Protein AF-A0A6I1HJD0-F1 (afdb_monomer_lite)

InterPro domains:
  IPR036259 MFS transporter superfamily [G3DSA:1.20.1250.20] (18-80)
  IPR036259 MFS transporter superfamily [SSF103473] (11-79)
  IPR050189 Major Facilitator Superfamily Efflux Transporters [PTHR43124] (17-79)

Foldseek 3Di:
DDDDDDDPPPPPPDDPPPVVVVVVVVVVVVVVVVVVCVVCLVVVCVVVVHDSVVSVVVVVVVVVCCVVVVVVVCVVCVPDD

Structure (mmCIF, N/CA/C/O backbone):
data_AF-A0A6I1HJD0-F1
#
_entry.id   AF-A0A6I1HJD0-F1
#
loop_
_atom_site.group_PDB
_atom_site.id
_atom_site.type_symbol
_atom_site.label_atom_id
_atom_site.label_alt_id
_atom_site.label_comp_id
_atom_site.label_asym_id
_atom_site.label_entity_id
_atom_site.label_seq_id
_atom_site.pdbx_PDB_ins_code
_atom_site.Cartn_x
_atom_site.Cartn_y
_atom_site.Cartn_z
_atom_site.occupancy
_atom_site.B_iso_or_equiv
_atom_site.auth_seq_id
_atom_site.auth_comp_id
_atom_site.auth_asym_id
_atom_site.auth_atom_id
_atom_site.pdbx_PDB_model_num
ATOM 1 N N . MET A 1 1 ? -20.621 30.889 56.476 1.00 46.56 1 MET A N 1
ATOM 2 C CA . MET A 1 1 ? -21.146 29.622 55.925 1.00 46.56 1 MET A CA 1
ATOM 3 C C . MET A 1 1 ? -20.610 29.470 54.505 1.00 46.56 1 MET A C 1
ATOM 5 O O . MET A 1 1 ? -20.629 30.449 53.778 1.00 46.56 1 MET A O 1
ATOM 9 N N . SER A 1 2 ? -20.072 28.284 54.203 1.00 54.44 2 SER A N 1
ATOM 10 C CA . SER A 1 2 ? -19.541 27.764 52.925 1.00 54.44 2 SER A CA 1
ATOM 11 C C . SER A 1 2 ? -18.461 28.566 52.181 1.00 54.44 2 SER A C 1
ATOM 13 O O . SER A 1 2 ? -18.733 29.370 51.294 1.00 54.44 2 SER A O 1
ATOM 15 N N . PHE A 1 3 ? -17.216 28.212 52.507 1.00 57.69 3 PHE A N 1
ATOM 16 C CA . PHE A 1 3 ? -16.042 28.275 51.638 1.00 57.69 3 PHE A CA 1
ATOM 17 C C . PHE A 1 3 ? -16.370 27.782 50.218 1.00 57.69 3 PHE A C 1
ATOM 19 O O . PHE A 1 3 ? -16.885 26.677 50.040 1.00 57.69 3 PHE A O 1
ATOM 26 N N . VAL A 1 4 ? -16.015 28.581 49.212 1.00 64.44 4 VAL A N 1
ATOM 27 C CA . VAL A 1 4 ? -15.929 28.153 47.813 1.00 64.44 4 VAL A CA 1
ATOM 28 C C . VAL A 1 4 ? -14.867 27.055 47.722 1.00 64.44 4 VAL A C 1
ATOM 30 O O . VAL A 1 4 ? -13.677 27.294 47.911 1.00 64.44 4 VAL A O 1
ATOM 33 N N . SER A 1 5 ? -15.318 25.826 47.475 1.00 63.19 5 SER A N 1
ATOM 34 C CA . SER A 1 5 ? -14.467 24.674 47.187 1.00 63.19 5 SER A CA 1
ATOM 35 C C . SER A 1 5 ? -13.811 24.872 45.817 1.00 63.19 5 SER A C 1
ATOM 37 O O . SER A 1 5 ? -14.450 24.725 44.776 1.00 63.19 5 SER A O 1
ATOM 39 N N . SER A 1 6 ? -12.532 25.244 45.829 1.00 62.91 6 SER A N 1
ATOM 40 C CA . SER A 1 6 ? -11.665 25.230 44.654 1.00 62.91 6 SER A CA 1
ATOM 41 C C . SER A 1 6 ? -11.430 23.775 44.242 1.00 62.91 6 SER A C 1
ATOM 43 O O . SER A 1 6 ? -10.679 23.053 44.898 1.00 62.91 6 SER A O 1
ATOM 45 N N . ARG A 1 7 ? -12.1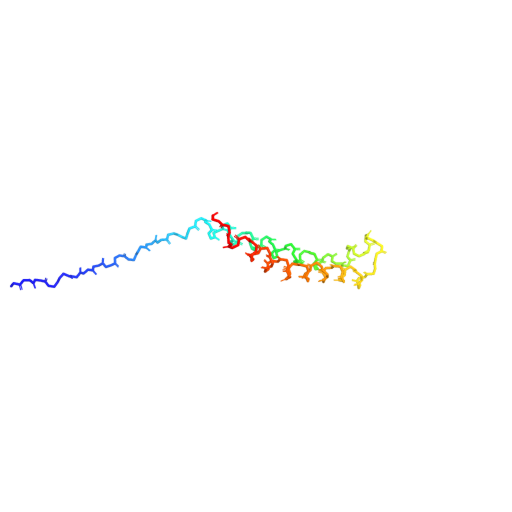12 23.308 43.188 1.00 67.62 7 ARG A N 1
ATOM 46 C CA . ARG A 1 7 ? -11.783 22.024 42.558 1.00 67.62 7 ARG A CA 1
ATOM 47 C C . ARG A 1 7 ? -10.507 22.212 41.748 1.00 67.62 7 ARG A C 1
ATOM 49 O O . ARG A 1 7 ? -10.542 22.730 40.634 1.00 67.62 7 ARG A O 1
ATOM 56 N N . SER A 1 8 ? -9.386 21.757 42.290 1.00 59.56 8 SER A N 1
ATOM 57 C CA . SER A 1 8 ? -8.210 21.431 41.494 1.00 59.56 8 SER A CA 1
ATOM 58 C C . SER A 1 8 ? -8.556 20.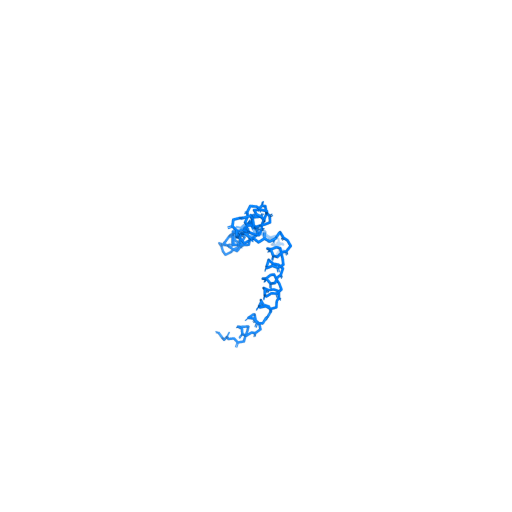237 40.600 1.00 59.56 8 SER A C 1
ATOM 60 O O . SER A 1 8 ? -8.440 19.078 40.991 1.00 59.56 8 SER A O 1
ATOM 62 N N . ASN A 1 9 ? -9.019 20.514 39.382 1.00 55.81 9 ASN A N 1
ATOM 63 C CA . ASN A 1 9 ? -9.056 19.509 38.329 1.00 55.81 9 ASN A CA 1
ATOM 64 C C . ASN A 1 9 ? -7.596 19.214 37.953 1.00 55.81 9 ASN A C 1
ATOM 66 O O . ASN A 1 9 ? -7.021 19.876 37.091 1.00 55.81 9 ASN A O 1
ATOM 70 N N . ALA A 1 10 ? -6.963 18.270 38.650 1.00 62.06 10 ALA A N 1
ATOM 71 C CA . ALA A 1 10 ? -5.720 17.685 38.175 1.00 62.06 10 ALA A CA 1
ATOM 72 C C . ALA A 1 10 ? -6.023 17.085 36.797 1.00 62.06 10 ALA A C 1
ATOM 74 O O . ALA A 1 10 ? -6.838 16.168 36.683 1.00 62.06 10 ALA A O 1
ATOM 75 N N . LEU A 1 11 ? -5.445 17.664 35.743 1.00 61.38 11 LEU A N 1
ATOM 76 C CA . LEU A 1 11 ? -5.55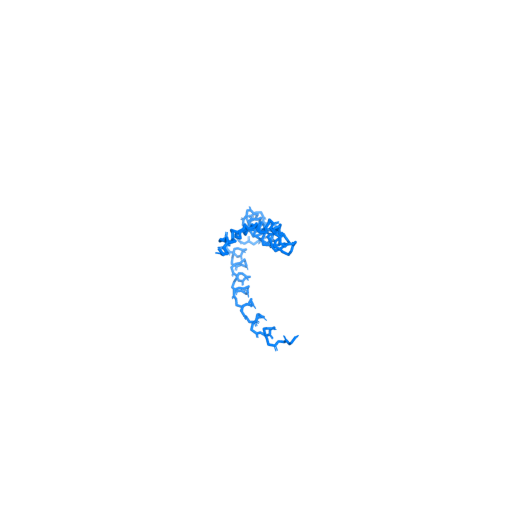1 17.115 34.398 1.00 61.38 11 LEU A CA 1
ATOM 77 C C . LEU A 1 11 ? -4.998 15.687 34.464 1.00 61.38 11 LEU A C 1
ATOM 79 O O . LEU A 1 11 ? -3.856 15.524 34.900 1.00 61.38 11 LEU A O 1
ATOM 83 N N . PRO A 1 12 ? -5.770 14.648 34.104 1.00 63.53 12 PRO A N 1
ATOM 84 C CA . PRO A 1 12 ? -5.211 13.313 34.031 1.00 63.53 12 PRO A CA 1
ATOM 85 C C . PRO A 1 12 ? -4.061 13.357 33.024 1.00 63.53 12 PRO A C 1
ATOM 87 O O . PRO A 1 12 ? -4.278 13.616 31.840 1.00 63.53 12 PRO A O 1
ATOM 90 N N . SER A 1 13 ? -2.834 13.120 33.493 1.00 64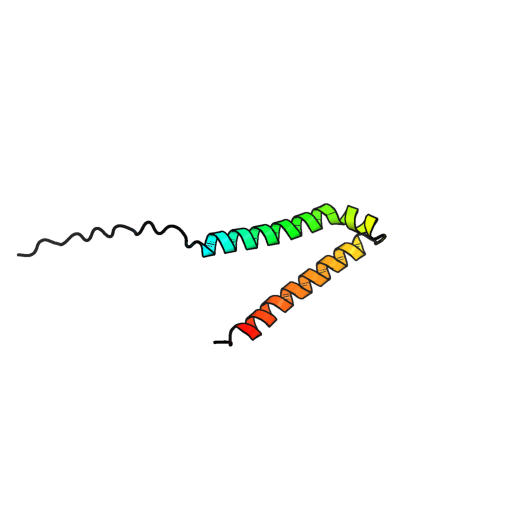.12 13 SER A N 1
ATOM 91 C CA . SER A 1 13 ? -1.681 12.821 32.643 1.00 64.12 13 SER A CA 1
ATOM 92 C C . SER A 1 13 ? -1.912 11.449 32.017 1.00 64.12 13 SER A C 1
ATOM 94 O O . SER A 1 13 ? -1.326 10.447 32.424 1.00 64.12 13 SER A O 1
ATOM 96 N N . ALA A 1 14 ? -2.860 11.377 31.088 1.00 67.56 14 ALA A N 1
ATOM 97 C CA . ALA A 1 14 ? -3.167 10.169 30.358 1.00 67.56 14 ALA A CA 1
ATOM 98 C C . ALA A 1 14 ? -2.018 9.932 29.378 1.00 67.56 14 ALA A C 1
ATOM 100 O O . ALA A 1 14 ? -1.907 10.603 28.352 1.00 67.56 14 ALA A O 1
ATOM 101 N N . ALA A 1 15 ? -1.138 8.988 29.712 1.00 78.38 15 ALA A N 1
ATOM 102 C CA . ALA A 1 15 ? -0.277 8.379 28.711 1.00 78.38 15 ALA A CA 1
ATOM 103 C C . ALA A 1 15 ? -1.154 7.914 27.535 1.00 78.38 15 ALA A C 1
ATOM 105 O O . ALA A 1 15 ? -2.260 7.404 27.746 1.00 78.38 15 ALA A O 1
ATOM 106 N N . LEU A 1 16 ? -0.687 8.123 26.301 1.00 87.19 16 LEU A N 1
ATOM 107 C CA . LEU A 1 16 ? -1.448 7.712 25.125 1.00 87.19 16 LEU A CA 1
ATOM 108 C C . LEU A 1 16 ? -1.694 6.194 25.177 1.00 87.19 16 LEU A C 1
ATOM 110 O O . LEU A 1 16 ? -0.768 5.444 25.500 1.00 87.19 16 LEU A O 1
ATOM 114 N N . PRO A 1 17 ? -2.911 5.720 24.850 1.00 92.00 17 PRO A N 1
ATOM 115 C CA . PRO A 1 17 ? -3.197 4.293 24.791 1.00 92.00 17 PRO A CA 1
ATOM 116 C C . PRO A 1 17 ? -2.187 3.559 23.903 1.00 92.00 17 PRO A C 1
ATOM 118 O O . PRO A 1 17 ? -1.860 4.038 22.815 1.00 92.00 17 PRO A O 1
ATOM 121 N N . LEU A 1 18 ? -1.749 2.364 24.320 1.00 94.06 18 LEU A N 1
ATOM 122 C CA . LEU A 1 18 ? -0.813 1.525 23.554 1.00 94.06 18 LEU A CA 1
ATOM 123 C C . LEU A 1 18 ? -1.273 1.314 22.100 1.00 94.06 18 LEU A C 1
ATOM 125 O O . LEU A 1 18 ? -0.458 1.288 21.180 1.00 94.06 18 LEU A O 1
ATOM 129 N N . SER A 1 19 ? -2.589 1.243 21.886 1.00 94.56 19 SER A N 1
ATOM 130 C CA . SER A 1 19 ? -3.220 1.146 20.569 1.00 94.56 19 SER A CA 1
ATOM 131 C C . SER A 1 19 ? -2.783 2.254 19.610 1.00 94.56 19 SER A C 1
ATOM 133 O O . SER A 1 19 ? -2.586 1.976 18.435 1.00 94.56 19 SER A O 1
ATOM 135 N N . ILE A 1 20 ? -2.575 3.489 20.079 1.00 94.69 20 ILE A N 1
ATOM 136 C CA . ILE A 1 20 ? -2.153 4.604 19.216 1.00 94.69 20 ILE A CA 1
ATOM 137 C C . ILE A 1 20 ? -0.707 4.414 18.751 1.00 94.69 20 ILE A C 1
ATOM 139 O O . ILE A 1 20 ? -0.409 4.665 17.587 1.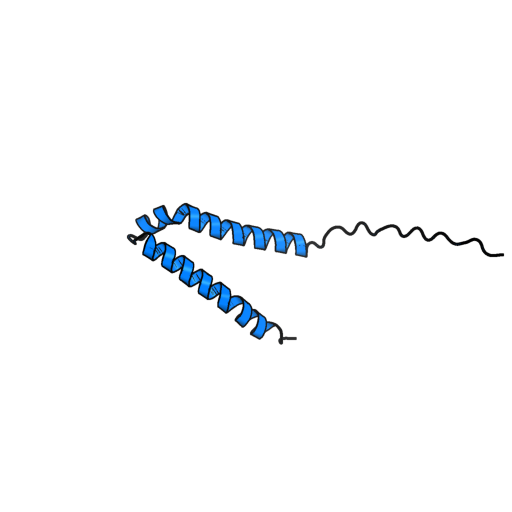00 94.69 20 ILE A O 1
ATOM 143 N N . TYR A 1 21 ? 0.184 3.920 19.615 1.00 95.62 21 TYR A N 1
ATOM 144 C CA . TYR A 1 21 ? 1.559 3.601 19.219 1.00 95.62 21 TYR A CA 1
ATOM 145 C C . TYR A 1 21 ? 1.598 2.479 18.181 1.00 95.62 21 TYR A C 1
ATOM 147 O O . TYR A 1 21 ? 2.313 2.592 17.188 1.00 95.62 21 TYR A O 1
ATOM 155 N N . LEU A 1 22 ? 0.792 1.431 18.375 1.00 96.69 22 LEU A N 1
ATOM 156 C CA . LEU A 1 22 ? 0.674 0.329 17.417 1.00 96.69 22 LEU A CA 1
ATOM 157 C C . LEU A 1 22 ? 0.098 0.801 16.077 1.00 96.69 22 LEU A C 1
ATOM 159 O O . LEU A 1 22 ? 0.634 0.455 15.027 1.00 96.69 22 LEU A O 1
ATOM 163 N N . LEU A 1 23 ? -0.953 1.625 16.103 1.00 95.62 23 LEU A N 1
ATOM 164 C CA . LEU A 1 23 ? -1.559 2.196 14.898 1.00 95.62 23 LEU A CA 1
ATOM 165 C C . LEU A 1 23 ? -0.595 3.139 14.170 1.00 95.62 23 LEU A C 1
ATOM 167 O O . LEU A 1 23 ? -0.493 3.075 12.949 1.00 95.62 23 LEU A O 1
ATOM 171 N N . SER A 1 24 ? 0.147 3.967 14.908 1.00 96.25 24 SER A N 1
ATOM 172 C CA . SER A 1 24 ? 1.182 4.841 14.351 1.00 96.25 24 SER A CA 1
ATOM 173 C C . SER A 1 24 ? 2.292 4.029 13.686 1.00 96.25 24 SER A C 1
ATOM 175 O O . SER A 1 24 ? 2.619 4.275 12.529 1.00 96.25 24 SER A O 1
ATOM 177 N N . LEU A 1 25 ? 2.810 3.000 14.367 1.00 97.38 25 LEU A N 1
ATOM 178 C CA . LEU A 1 25 ? 3.834 2.115 13.814 1.00 97.38 25 LEU A CA 1
ATOM 179 C C . LEU A 1 25 ? 3.334 1.382 12.563 1.00 97.38 25 LEU A C 1
ATOM 181 O O . LEU A 1 25 ? 4.065 1.280 11.582 1.00 97.38 25 LEU A O 1
ATOM 185 N N . CYS A 1 26 ? 2.087 0.909 12.577 1.00 96.75 26 CYS A N 1
ATOM 186 C CA . CYS A 1 26 ? 1.469 0.245 11.435 1.00 96.75 26 CYS A CA 1
ATOM 187 C C . CYS A 1 26 ? 1.302 1.206 10.246 1.00 96.75 26 CYS A C 1
ATOM 189 O O . CYS A 1 26 ? 1.726 0.885 9.138 1.00 96.75 26 CYS A O 1
ATOM 191 N N . SER A 1 27 ? 0.781 2.415 10.481 1.00 94.94 27 SER A N 1
ATOM 192 C CA . SER A 1 27 ? 0.647 3.448 9.447 1.00 94.94 27 SER A CA 1
ATOM 193 C C . SER A 1 27 ? 2.005 3.903 8.907 1.00 94.94 27 SER A C 1
ATOM 195 O O . SER A 1 27 ? 2.130 4.169 7.713 1.00 94.94 27 SER A O 1
ATOM 197 N N . PHE A 1 28 ? 3.024 3.980 9.765 1.00 95.25 28 PHE A N 1
ATOM 198 C CA . PHE A 1 28 ? 4.389 4.316 9.373 1.00 95.25 28 PHE A CA 1
ATOM 199 C C . PHE A 1 28 ? 5.014 3.217 8.513 1.00 95.25 28 PHE A C 1
ATOM 201 O O . PHE A 1 28 ? 5.532 3.510 7.440 1.00 95.25 28 PHE A O 1
ATOM 208 N N . ALA A 1 29 ? 4.941 1.957 8.951 1.00 96.38 29 ALA A N 1
ATOM 209 C CA . ALA A 1 29 ? 5.470 0.819 8.205 1.00 96.38 29 ALA A CA 1
ATOM 210 C C . ALA A 1 29 ? 4.797 0.687 6.832 1.00 96.38 29 ALA A C 1
ATOM 212 O O . ALA A 1 29 ? 5.479 0.470 5.831 1.00 96.38 29 ALA A O 1
ATOM 213 N N . PHE A 1 30 ? 3.477 0.892 6.778 1.00 93.44 30 PHE A N 1
ATOM 214 C CA . PHE A 1 30 ? 2.731 0.919 5.525 1.00 93.44 30 PHE A CA 1
ATOM 215 C C . PHE A 1 30 ? 3.232 2.041 4.604 1.00 93.44 30 PHE A C 1
ATOM 217 O O . PHE A 1 30 ? 3.635 1.767 3.477 1.00 93.44 30 PHE A O 1
ATOM 224 N N . GLY A 1 31 ? 3.333 3.281 5.099 1.00 92.62 31 GLY A N 1
ATOM 225 C CA . GLY A 1 31 ? 3.855 4.405 4.310 1.00 92.62 31 GLY A CA 1
ATOM 226 C C . GLY A 1 31 ? 5.306 4.213 3.848 1.00 92.62 31 GLY A C 1
ATOM 227 O O . GLY A 1 31 ? 5.647 4.536 2.713 1.00 92.62 31 GLY A O 1
ATOM 228 N N . LEU A 1 32 ? 6.160 3.632 4.693 1.00 95.12 32 LEU A N 1
ATOM 229 C CA . LEU A 1 32 ? 7.550 3.324 4.358 1.00 95.12 32 LEU A CA 1
ATOM 230 C C . LEU A 1 32 ? 7.652 2.302 3.220 1.00 95.12 32 LEU A C 1
ATOM 232 O O . LEU A 1 32 ? 8.502 2.459 2.343 1.00 95.12 32 LEU A O 1
ATOM 236 N N . SER A 1 33 ? 6.780 1.291 3.196 1.00 91.75 33 SER A N 1
ATOM 237 C CA . SER A 1 33 ? 6.769 0.291 2.123 1.00 91.75 33 SER A CA 1
ATOM 238 C C . SER A 1 33 ? 6.474 0.901 0.746 1.00 91.75 33 SER A C 1
ATOM 240 O O . SER A 1 33 ? 7.140 0.557 -0.231 1.00 91.75 33 SER A O 1
ATOM 242 N N . GLU A 1 34 ? 5.576 1.887 0.682 1.00 91.50 34 GLU A N 1
ATOM 243 C CA . GLU A 1 34 ? 5.232 2.593 -0.558 1.00 91.50 34 GLU A CA 1
ATOM 244 C C . GLU A 1 34 ? 6.397 3.463 -1.059 1.00 91.50 34 GLU A C 1
ATOM 246 O O . GLU A 1 34 ? 6.692 3.506 -2.256 1.00 91.50 34 GLU A O 1
ATOM 251 N N . PHE A 1 35 ? 7.133 4.110 -0.148 1.00 91.12 35 PHE A N 1
ATOM 252 C CA . PHE A 1 35 ? 8.329 4.872 -0.516 1.00 91.12 35 PHE A CA 1
ATOM 253 C C . PHE A 1 35 ? 9.474 3.981 -1.001 1.00 91.12 35 PHE A C 1
ATOM 255 O O . PHE A 1 35 ? 10.180 4.358 -1.939 1.00 91.12 35 PHE A O 1
ATOM 262 N N . ILE A 1 36 ? 9.649 2.798 -0.406 1.00 94.12 36 ILE A N 1
ATOM 263 C CA . ILE A 1 36 ? 10.624 1.813 -0.892 1.00 94.12 36 ILE A CA 1
ATOM 264 C C . ILE A 1 36 ? 10.252 1.360 -2.306 1.00 94.12 36 ILE A C 1
ATOM 266 O O . ILE A 1 36 ? 11.118 1.353 -3.180 1.00 94.12 36 ILE A O 1
ATOM 270 N N . ALA A 1 37 ? 8.981 1.034 -2.557 1.00 89.44 37 ALA A N 1
ATOM 271 C CA . ALA A 1 37 ? 8.514 0.633 -3.884 1.00 89.44 37 ALA A CA 1
ATOM 272 C C . ALA A 1 37 ? 8.749 1.735 -4.932 1.00 89.44 37 ALA A C 1
ATOM 274 O O . ALA A 1 37 ? 9.266 1.461 -6.015 1.00 89.44 37 ALA A O 1
ATOM 275 N N . ALA A 1 38 ? 8.456 2.994 -4.592 1.00 89.44 38 ALA A N 1
ATOM 276 C CA . ALA A 1 38 ? 8.732 4.131 -5.467 1.00 89.44 38 ALA A CA 1
ATOM 277 C C . ALA A 1 38 ? 10.241 4.321 -5.725 1.00 89.44 38 ALA A C 1
ATOM 279 O O . ALA A 1 38 ? 10.650 4.545 -6.866 1.00 89.44 38 ALA A O 1
ATOM 280 N N . GLY A 1 39 ? 11.079 4.190 -4.691 1.00 92.94 39 GLY A N 1
ATOM 281 C CA . GLY A 1 39 ? 12.536 4.320 -4.799 1.00 92.94 39 GLY A CA 1
ATOM 282 C C . GLY A 1 39 ? 13.200 3.189 -5.590 1.00 92.94 39 GLY A C 1
ATOM 283 O O . GLY A 1 39 ? 14.203 3.410 -6.270 1.00 92.94 39 GLY A O 1
ATOM 284 N N . LEU A 1 40 ? 12.622 1.988 -5.546 1.00 94.88 40 LEU A N 1
ATOM 285 C CA . LEU A 1 40 ? 13.114 0.804 -6.250 1.00 94.88 40 LEU A CA 1
ATOM 286 C C . LEU A 1 40 ? 12.414 0.548 -7.587 1.00 94.88 40 LEU A C 1
ATOM 288 O O . LEU A 1 40 ? 12.735 -0.439 -8.245 1.00 94.88 40 LEU A O 1
ATOM 292 N N . LEU A 1 41 ? 11.526 1.437 -8.041 1.00 94.06 41 LEU A N 1
ATOM 293 C CA . LEU A 1 41 ? 10.731 1.231 -9.253 1.00 94.06 41 LEU A CA 1
ATOM 294 C C . LEU A 1 41 ? 11.588 0.905 -10.487 1.00 94.06 41 LEU A C 1
ATOM 296 O O . LEU A 1 41 ? 11.284 -0.021 -11.235 1.00 94.06 41 LEU A O 1
ATOM 300 N N . THR A 1 42 ? 12.671 1.657 -10.707 1.00 95.00 42 THR A N 1
ATOM 301 C CA . THR A 1 42 ? 13.548 1.441 -11.872 1.00 95.00 42 THR A CA 1
ATOM 302 C C . THR A 1 42 ? 14.352 0.136 -11.764 1.00 95.00 42 THR A C 1
ATOM 304 O O . THR A 1 42 ? 14.341 -0.623 -12.734 1.00 95.00 42 THR A O 1
ATOM 307 N N . PRO A 1 43 ? 15.028 -0.169 -10.634 1.00 95.75 43 PRO A N 1
ATOM 308 C CA . PRO A 1 43 ? 15.621 -1.489 -10.399 1.00 95.75 43 PRO A CA 1
ATOM 309 C C . PRO A 1 43 ? 14.632 -2.648 -10.581 1.00 95.75 43 PRO A C 1
ATOM 311 O O . PRO A 1 43 ? 14.903 -3.551 -11.362 1.00 95.75 43 PRO A O 1
ATOM 314 N N . MET A 1 44 ? 13.450 -2.573 -9.962 1.00 94.00 44 MET A N 1
ATOM 315 C CA . MET A 1 44 ? 12.410 -3.600 -10.075 1.00 94.00 44 MET A CA 1
ATOM 316 C C . MET A 1 44 ? 11.969 -3.811 -11.524 1.00 94.00 44 MET A C 1
ATOM 318 O O . MET A 1 44 ? 11.849 -4.948 -11.965 1.00 94.00 44 MET A O 1
ATOM 322 N N . ALA A 1 45 ? 11.764 -2.734 -12.288 1.00 96.06 45 ALA A N 1
ATOM 323 C CA . ALA A 1 45 ? 11.407 -2.839 -13.701 1.00 96.06 45 ALA A CA 1
ATOM 324 C C . ALA A 1 45 ? 12.494 -3.563 -14.517 1.00 96.06 45 ALA A C 1
ATOM 326 O O . ALA A 1 45 ? 12.170 -4.391 -15.368 1.00 96.06 45 ALA A O 1
ATOM 327 N N . ARG A 1 46 ? 13.776 -3.294 -14.235 1.00 96.44 46 ARG A N 1
ATOM 328 C CA . ARG A 1 46 ? 14.906 -3.972 -14.892 1.00 96.44 46 ARG A CA 1
ATOM 329 C C . ARG A 1 46 ? 14.948 -5.458 -14.554 1.00 96.44 46 ARG A C 1
ATOM 331 O O . ARG A 1 46 ? 15.053 -6.264 -15.473 1.00 96.44 46 ARG A O 1
ATOM 338 N N . ASP A 1 47 ? 14.819 -5.798 -13.275 1.00 95.62 47 ASP A N 1
ATOM 339 C CA . ASP A 1 47 ? 14.875 -7.184 -12.796 1.00 95.62 47 ASP A CA 1
ATOM 340 C C . ASP A 1 47 ? 13.692 -8.014 -13.312 1.00 95.62 47 ASP A C 1
ATOM 342 O O . ASP A 1 47 ? 13.831 -9.200 -13.605 1.00 95.62 47 ASP A O 1
ATOM 346 N N . LEU A 1 48 ? 12.530 -7.382 -13.489 1.00 94.00 48 LEU A N 1
ATOM 347 C CA . LEU A 1 48 ? 11.337 -8.016 -14.050 1.00 94.00 48 LEU A CA 1
ATOM 348 C C . LEU A 1 48 ? 11.311 -8.027 -15.589 1.00 94.00 48 LEU A C 1
ATOM 350 O O . LEU A 1 48 ? 10.313 -8.452 -16.170 1.00 94.00 48 LEU A O 1
ATOM 354 N N . HIS A 1 49 ? 12.364 -7.534 -16.255 1.00 93.81 49 HIS A N 1
ATOM 355 C CA . HIS A 1 49 ? 12.423 -7.335 -17.709 1.00 93.81 49 HIS A CA 1
ATOM 356 C C . HIS A 1 49 ? 11.209 -6.566 -18.276 1.00 93.81 49 HIS A C 1
ATOM 358 O O . HIS A 1 49 ? 10.767 -6.802 -19.402 1.00 93.81 49 HIS A O 1
ATOM 364 N N . ALA A 1 50 ? 10.667 -5.630 -17.495 1.00 94.50 50 ALA A N 1
ATOM 365 C CA . ALA A 1 50 ? 9.494 -4.833 -17.831 1.00 94.50 50 ALA A CA 1
ATOM 366 C C . ALA A 1 50 ? 9.869 -3.365 -18.085 1.00 94.50 50 ALA A C 1
ATOM 368 O O . ALA A 1 50 ? 10.912 -2.867 -17.656 1.00 94.50 50 ALA A O 1
ATOM 369 N N . SER A 1 51 ? 8.996 -2.625 -18.772 1.00 96.06 51 SER A N 1
ATOM 370 C CA . SER A 1 51 ? 9.167 -1.175 -18.884 1.00 96.06 51 SER A CA 1
ATOM 371 C C . SER A 1 51 ? 8.827 -0.489 -17.557 1.00 96.06 51 SER A C 1
ATOM 373 O O . SER A 1 51 ? 7.952 -0.935 -16.813 1.00 96.06 51 SER A O 1
ATOM 375 N N . VAL A 1 5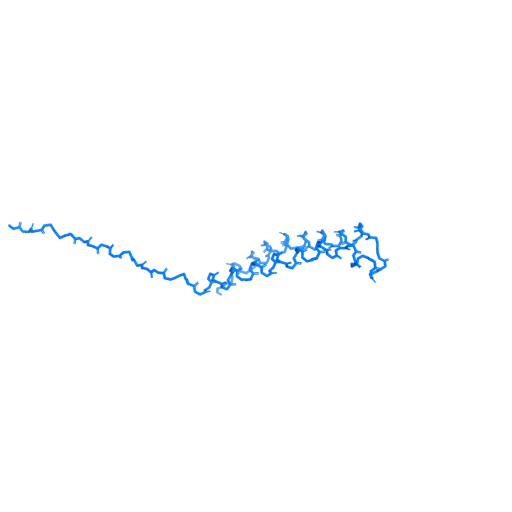2 ? 9.475 0.646 -17.275 1.00 95.12 52 VAL A N 1
ATOM 376 C CA . VAL A 1 52 ? 9.176 1.459 -16.079 1.00 95.12 52 VAL A CA 1
ATOM 377 C C . VAL A 1 52 ? 7.705 1.889 -16.060 1.00 95.12 52 VAL A C 1
ATOM 379 O O . VAL A 1 52 ? 7.076 1.893 -15.007 1.00 95.12 52 VAL A O 1
ATOM 382 N N . ALA A 1 53 ? 7.131 2.185 -17.232 1.00 95.50 53 ALA A N 1
ATOM 383 C CA . ALA A 1 53 ? 5.716 2.514 -17.370 1.00 95.50 53 ALA A CA 1
ATOM 384 C C . ALA A 1 53 ? 4.801 1.339 -16.988 1.00 95.50 53 ALA A C 1
ATOM 386 O O . ALA A 1 53 ? 3.800 1.550 -16.310 1.00 95.50 53 ALA A O 1
ATOM 387 N N . ALA A 1 54 ? 5.146 0.106 -17.374 1.00 95.38 54 ALA A N 1
ATOM 388 C CA . ALA A 1 54 ? 4.378 -1.079 -16.999 1.00 95.38 54 ALA A CA 1
ATOM 389 C C . ALA A 1 54 ? 4.468 -1.360 -15.491 1.00 95.38 54 ALA A C 1
ATOM 391 O O . ALA A 1 54 ? 3.442 -1.590 -14.853 1.00 95.38 54 ALA A O 1
ATOM 392 N N . ALA A 1 55 ? 5.668 -1.274 -14.906 1.00 94.62 55 ALA A N 1
ATOM 393 C CA . ALA A 1 55 ? 5.863 -1.444 -13.465 1.00 94.62 55 ALA A CA 1
ATOM 394 C C . ALA A 1 55 ? 5.114 -0.367 -12.658 1.00 94.62 55 ALA A C 1
ATOM 396 O O . ALA A 1 55 ? 4.392 -0.683 -11.714 1.00 94.62 55 ALA A O 1
ATOM 397 N N . GLY A 1 56 ? 5.204 0.899 -13.073 1.00 93.62 56 GLY A N 1
ATOM 398 C CA . GLY A 1 56 ? 4.455 1.994 -12.453 1.00 93.62 56 GLY A CA 1
ATOM 399 C C . GLY A 1 56 ? 2.941 1.838 -12.622 1.00 93.62 56 GLY A C 1
ATOM 400 O O . GLY A 1 56 ? 2.185 2.083 -11.685 1.00 93.62 56 GLY A O 1
ATOM 401 N N . GLY A 1 57 ? 2.492 1.357 -13.784 1.00 95.50 57 GLY A N 1
ATOM 402 C CA . GLY A 1 57 ? 1.091 1.020 -14.036 1.00 95.50 57 GLY A CA 1
ATOM 403 C C . GLY A 1 57 ? 0.570 -0.084 -13.112 1.00 95.50 57 GLY A C 1
ATOM 404 O O . GLY A 1 57 ? -0.557 0.011 -12.630 1.00 95.50 57 GLY A O 1
ATOM 405 N N . ALA A 1 58 ? 1.393 -1.088 -12.799 1.00 93.56 58 ALA A N 1
ATOM 406 C CA . ALA A 1 58 ? 1.043 -2.133 -11.836 1.00 93.56 58 ALA A CA 1
ATOM 407 C C . ALA A 1 58 ? 0.862 -1.569 -10.415 1.00 93.56 58 ALA A C 1
ATOM 409 O O . ALA A 1 58 ? -0.112 -1.908 -9.741 1.00 93.56 58 ALA A O 1
ATOM 410 N N . ILE A 1 59 ? 1.737 -0.650 -9.987 1.00 93.00 59 ILE A N 1
ATOM 411 C CA . ILE A 1 59 ? 1.595 0.058 -8.702 1.00 93.00 59 ILE A CA 1
ATOM 412 C C . ILE A 1 59 ? 0.310 0.898 -8.686 1.00 93.00 59 ILE A C 1
ATOM 414 O O . ILE A 1 59 ? -0.443 0.858 -7.715 1.00 93.00 59 ILE A O 1
ATOM 418 N N . ALA A 1 60 ? 0.006 1.613 -9.772 1.00 94.56 60 ALA A N 1
ATOM 419 C CA . ALA A 1 60 ? -1.225 2.395 -9.881 1.00 94.56 60 ALA A CA 1
ATOM 420 C C . ALA A 1 60 ? -2.486 1.514 -9.811 1.00 94.56 60 ALA A C 1
ATOM 422 O O . ALA A 1 60 ? -3.453 1.867 -9.135 1.00 94.56 60 ALA A O 1
ATOM 423 N N . ALA A 1 61 ? -2.473 0.347 -10.463 1.00 96.19 61 ALA A N 1
ATOM 424 C CA . ALA A 1 61 ? -3.566 -0.619 -10.392 1.00 96.19 61 ALA A CA 1
ATOM 425 C C . ALA A 1 61 ? -3.767 -1.154 -8.963 1.00 96.19 61 ALA A C 1
ATOM 427 O O . ALA A 1 61 ? -4.905 -1.242 -8.498 1.00 96.19 61 ALA A O 1
ATOM 428 N N . TYR A 1 62 ? -2.680 -1.447 -8.242 1.00 93.38 62 TYR A N 1
ATOM 429 C CA . TYR A 1 62 ? -2.738 -1.801 -6.821 1.00 93.38 62 TYR A CA 1
ATOM 430 C C . TYR A 1 62 ? -3.332 -0.667 -5.973 1.00 93.38 62 TYR A C 1
ATOM 432 O O . TYR A 1 62 ? -4.252 -0.913 -5.193 1.00 93.38 62 TYR A O 1
ATOM 440 N N . ALA A 1 63 ? -2.882 0.576 -6.168 1.00 93.81 63 ALA A N 1
ATOM 441 C CA . ALA A 1 63 ? -3.394 1.735 -5.438 1.00 93.81 63 ALA A CA 1
ATOM 442 C C . ALA A 1 63 ? -4.899 1.957 -5.675 1.00 93.81 63 ALA A C 1
ATOM 444 O O . ALA A 1 63 ? -5.637 2.230 -4.729 1.00 93.81 63 ALA A O 1
ATOM 445 N N . LEU A 1 64 ? -5.381 1.776 -6.910 1.00 97.50 64 LEU A N 1
ATOM 446 C CA . LEU A 1 64 ? -6.816 1.790 -7.220 1.00 97.50 64 LEU A CA 1
ATOM 447 C C . LEU A 1 64 ? -7.561 0.661 -6.498 1.00 97.50 64 LEU A C 1
ATOM 449 O O . LEU A 1 64 ? -8.623 0.891 -5.917 1.00 97.50 64 LEU A O 1
ATOM 453 N N . GLY A 1 65 ? -6.990 -0.545 -6.496 1.00 96.12 65 GLY A N 1
ATOM 454 C CA . GLY A 1 65 ? -7.520 -1.685 -5.755 1.00 96.12 65 GLY A CA 1
ATOM 455 C C . GLY A 1 65 ? -7.638 -1.401 -4.257 1.00 96.12 65 GLY A C 1
ATOM 456 O O . GLY A 1 65 ? -8.681 -1.677 -3.672 1.00 96.12 65 GLY A O 1
ATOM 457 N N . ALA A 1 66 ? -6.625 -0.789 -3.644 1.00 93.50 66 ALA A N 1
ATOM 458 C CA . ALA A 1 66 ? -6.649 -0.393 -2.238 1.00 93.50 66 ALA A CA 1
ATOM 459 C C . ALA A 1 66 ? -7.677 0.720 -1.966 1.00 93.50 66 ALA A C 1
ATOM 461 O O . ALA A 1 66 ? -8.452 0.623 -1.012 1.00 93.50 66 ALA A O 1
ATOM 462 N N . ALA A 1 67 ? -7.736 1.738 -2.831 1.00 95.56 67 ALA A N 1
ATOM 463 C CA . ALA A 1 67 ? -8.666 2.861 -2.715 1.00 95.56 67 ALA A CA 1
ATOM 464 C C . ALA A 1 67 ? -10.136 2.423 -2.767 1.00 95.56 67 ALA A C 1
ATOM 466 O O . ALA A 1 67 ? -10.976 3.011 -2.090 1.00 95.56 67 ALA A O 1
ATOM 467 N N . ILE A 1 68 ? -10.448 1.386 -3.546 1.00 97.62 68 ILE A N 1
ATOM 468 C CA . ILE A 1 68 ? -11.796 0.812 -3.640 1.00 97.62 68 ILE A CA 1
ATOM 469 C C . ILE A 1 68 ? -12.012 -0.250 -2.554 1.00 97.62 68 ILE A C 1
ATOM 471 O O . ILE A 1 68 ? -13.056 -0.286 -1.901 1.00 97.62 68 ILE A O 1
ATOM 475 N N . GLY A 1 69 ? -11.020 -1.111 -2.341 1.00 96.00 69 GLY A N 1
ATOM 476 C CA . GLY A 1 69 ? -11.083 -2.244 -1.427 1.00 96.00 69 GLY A CA 1
ATOM 477 C C . GLY A 1 69 ? -11.263 -1.823 0.025 1.00 96.00 69 GLY A C 1
ATOM 478 O O . GLY A 1 69 ? -12.071 -2.432 0.721 1.00 96.00 69 GLY A O 1
ATOM 479 N N . ALA A 1 70 ? -10.586 -0.764 0.478 1.00 94.81 70 ALA A N 1
ATOM 480 C CA . ALA A 1 70 ? -10.716 -0.288 1.853 1.00 94.81 70 ALA A CA 1
ATOM 481 C C . ALA A 1 70 ? -12.162 0.144 2.191 1.00 94.81 70 ALA A C 1
ATOM 483 O O . ALA A 1 70 ? -12.735 -0.457 3.099 1.00 94.81 70 ALA A O 1
ATOM 484 N N . PRO A 1 71 ? -12.822 1.066 1.454 1.00 94.62 71 PRO A N 1
ATOM 485 C CA . PRO A 1 71 ? -14.231 1.395 1.678 1.00 94.62 71 PRO A CA 1
ATOM 486 C C . PRO A 1 71 ? -15.170 0.189 1.611 1.00 94.62 71 PRO A C 1
ATOM 488 O O . PRO A 1 71 ? -16.074 0.075 2.439 1.00 94.62 71 PRO A O 1
ATOM 491 N N . VAL A 1 72 ? -14.959 -0.722 0.653 1.00 96.50 72 VAL A N 1
ATOM 492 C CA . VAL A 1 72 ? -15.793 -1.924 0.494 1.00 96.50 72 VAL A CA 1
ATOM 493 C C . VAL A 1 72 ? -15.657 -2.842 1.708 1.00 96.50 72 VAL A C 1
ATOM 495 O O . VAL A 1 72 ? -16.664 -3.216 2.309 1.00 96.50 72 VAL A O 1
ATOM 498 N N . LEU A 1 73 ? -14.429 -3.166 2.115 1.00 95.00 73 LEU A N 1
ATOM 499 C CA . LEU A 1 73 ? -14.164 -4.007 3.282 1.00 95.00 73 LEU A CA 1
ATOM 500 C C . LEU A 1 73 ? -14.664 -3.349 4.569 1.00 95.00 73 LEU A C 1
ATOM 502 O O . LEU A 1 73 ? -15.301 -4.017 5.384 1.00 95.00 73 LEU A O 1
ATOM 506 N N . THR A 1 74 ? -14.445 -2.042 4.734 1.00 94.25 74 THR A N 1
ATOM 507 C CA . THR A 1 74 ? -14.993 -1.278 5.859 1.00 94.25 74 THR A CA 1
ATOM 508 C C . THR A 1 74 ? -16.514 -1.368 5.881 1.00 94.25 74 THR A C 1
ATOM 510 O O . THR A 1 74 ? -17.071 -1.684 6.926 1.00 94.25 74 THR A O 1
ATOM 513 N N . ALA A 1 75 ? -17.201 -1.172 4.753 1.00 93.94 75 ALA A N 1
ATOM 514 C CA . ALA A 1 75 ? -18.658 -1.276 4.687 1.00 93.94 75 ALA A CA 1
ATOM 515 C C . ALA A 1 75 ? -19.168 -2.688 5.026 1.00 93.94 75 ALA A C 1
ATOM 517 O O . ALA A 1 75 ? -20.175 -2.825 5.724 1.00 93.94 75 ALA A O 1
ATOM 518 N N . MET A 1 76 ? -18.467 -3.732 4.571 1.00 95.00 76 MET A N 1
ATOM 519 C CA . MET A 1 76 ? -18.808 -5.126 4.877 1.00 95.00 76 MET A CA 1
ATOM 520 C C . MET A 1 76 ? -18.616 -5.465 6.359 1.00 95.00 76 MET A C 1
ATOM 522 O O . MET A 1 76 ? -19.421 -6.208 6.925 1.00 95.00 76 MET A O 1
ATOM 526 N N . LEU A 1 77 ? -17.562 -4.941 6.989 1.00 94.50 77 LEU A N 1
ATOM 527 C CA . LEU A 1 77 ? -17.217 -5.269 8.372 1.00 94.50 77 LEU A CA 1
ATOM 528 C C . LEU A 1 77 ? -17.902 -4.355 9.397 1.00 94.50 77 LEU A C 1
ATOM 530 O O . LEU A 1 77 ? -18.176 -4.797 10.507 1.00 94.50 77 LEU A O 1
ATOM 534 N N . ALA A 1 78 ? -18.259 -3.125 9.020 1.00 91.06 78 ALA A N 1
ATOM 535 C CA . ALA A 1 78 ? -18.876 -2.131 9.905 1.00 91.06 78 ALA A CA 1
ATOM 536 C C . ALA A 1 78 ? -20.221 -2.568 10.509 1.00 91.06 78 ALA A C 1
ATOM 538 O O . ALA A 1 78 ? -20.673 -1.975 11.484 1.00 91.06 78 ALA A O 1
ATOM 539 N N . ARG A 1 79 ? -20.884 -3.572 9.922 1.00 79.94 79 ARG A N 1
ATOM 540 C CA . ARG A 1 79 ? -22.173 -4.101 10.397 1.00 79.94 79 ARG A CA 1
ATOM 541 C C . ARG A 1 79 ? -22.063 -5.466 11.076 1.00 79.94 79 ARG A C 1
ATOM 543 O O . ARG A 1 79 ? -23.095 -6.094 11.313 1.00 79.94 79 ARG A O 1
ATOM 550 N N . ARG A 1 80 ? -20.852 -5.950 11.363 1.00 69.94 80 ARG A N 1
ATOM 551 C CA . ARG A 1 80 ? -20.675 -7.159 12.173 1.00 69.94 80 ARG A CA 1
ATOM 552 C C . ARG A 1 80 ? -20.608 -6.781 13.659 1.00 69.94 80 ARG A C 1
ATOM 554 O O . ARG A 1 80 ? -19.903 -5.822 13.967 1.00 69.94 80 ARG A O 1
ATOM 561 N N . PRO A 1 81 ? -21.390 -7.455 14.526 1.00 62.84 81 PRO A N 1
ATOM 562 C CA . PRO A 1 81 ? -21.364 -7.214 15.966 1.00 62.84 81 PRO A CA 1
ATOM 563 C C . PRO A 1 81 ? -20.002 -7.550 16.576 1.00 62.84 81 PRO A C 1
ATOM 565 O O . PRO A 1 81 ? -19.281 -8.393 15.988 1.00 62.84 81 PRO A O 1
#

Sequence (81 aa):
MSFVSSRSNALPSAALPLSIYLLSLCSFAFGLSEFIAAGLLTPMARDLHASVAAAGGAIAAYALGAAIGAPVLTAMLARRP

pLDDT: mean 87.55, std 13.49, range [46.56, 97.62]

Secondary structure (DSSP, 8-state):
--------------PPPHHHHHHHHHHHHHHHHHHHHHHTHHHHHHHTT--HHHHHHHHHHHHHHHHHHHHHHHHHHTT--

Organism: NCBI:txid2654252

Radius of gyration: 24.08 Å; chains: 1; bounding box: 38×38×75 Å